Protein AF-A0A7S2RX32-F1 (afdb_monomer_lite)

InterPro domains:
  IPR003653 Ulp1 protease family, C-terminal catalytic domain [PF02902] (13-89)
  IPR038765 Papain-like cysteine peptidase superfamily [SSF54001] (8-131)

Secondary structure (DSSP, 8-state):
---TTSB---EE---TTS-S-HHHHHHHHHHHHHHHHHHTT----GGGGSTTTS-EE-------SSSS-HHHHHHHHHHHHHHTTTS--BHHHHHSSSTTIIIIITSTTT---HHHHHHHHHHHHHHHHHHHHHHHHHHHHHHHHHHHHHHHHHHHHHHH--

pLDDT: mean 92.25, std 8.76, range [52.16, 98.19]

Organism: NCBI:txid49252

Sequence (162 aa):
ESSNLDETPCLLFFDSLKAHRKQKVAKYIREWLSFEAKRLQVQVDD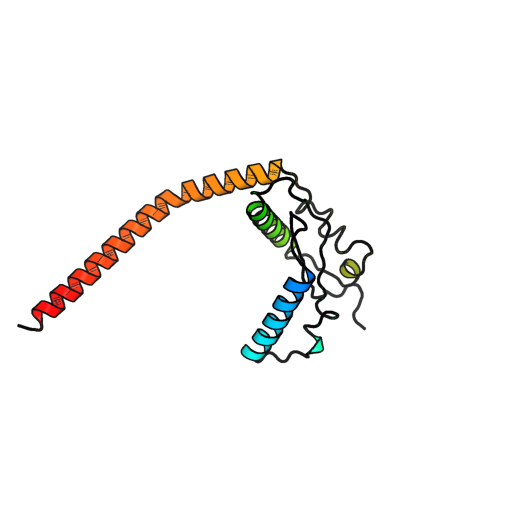EAISKKSLPIVAPHIPYQDNSWDCGVFVCRFAYGLYLLRNKKFTLQDLRAKRPFEELISQSPEFTFGSDDITRLRKEMQNLVSNLSESYIEKSALERRIRKKSKEKKDGQMLKLNP

Radius of gyration: 24.2 Å; chains: 1; bounding box: 48×39×75 Å

Structure (mmCIF, N/CA/C/O backbone):
data_AF-A0A7S2RX32-F1
#
_entry.id   AF-A0A7S2RX32-F1
#
loop_
_atom_site.group_PDB
_atom_site.id
_atom_site.type_symbol
_atom_site.label_atom_id
_atom_site.label_alt_id
_atom_site.label_comp_id
_atom_site.label_asym_id
_atom_site.label_entity_id
_atom_site.label_seq_id
_atom_site.pdbx_PDB_ins_code
_atom_site.Cartn_x
_atom_site.Cartn_y
_atom_site.Cartn_z
_atom_site.occupancy
_atom_site.B_iso_or_equiv
_atom_site.auth_seq_id
_atom_site.auth_comp_id
_atom_site.auth_asym_id
_atom_site.auth_atom_id
_atom_site.pdbx_PDB_model_num
ATOM 1 N N . GLU A 1 1 ? 20.966 -21.272 -6.030 1.00 52.16 1 GLU A N 1
ATOM 2 C CA . GLU A 1 1 ? 20.560 -20.005 -6.674 1.00 52.16 1 GLU A CA 1
ATOM 3 C C . GLU A 1 1 ? 19.045 -19.931 -6.652 1.00 52.16 1 GLU A C 1
ATOM 5 O O . GLU A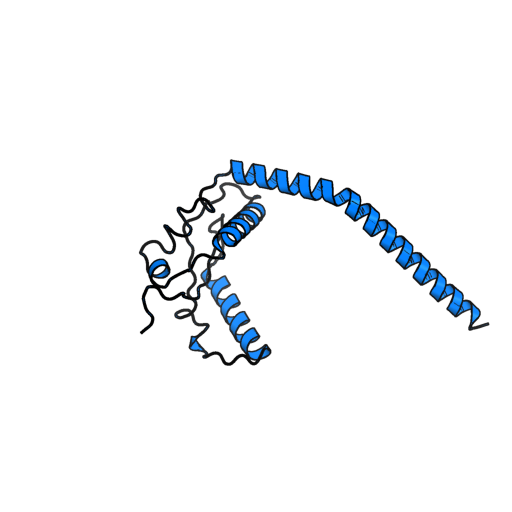 1 1 ? 18.421 -20.940 -6.954 1.00 52.16 1 GLU A O 1
ATOM 10 N N . SER A 1 2 ? 18.461 -18.808 -6.231 1.00 62.88 2 SER A N 1
ATOM 11 C CA . SER A 1 2 ? 17.006 -18.617 -6.305 1.00 62.88 2 SER A CA 1
ATOM 12 C C . SER A 1 2 ? 16.572 -18.558 -7.767 1.00 62.88 2 SER A C 1
ATOM 14 O O . SER A 1 2 ? 17.214 -17.879 -8.575 1.00 62.88 2 SER A O 1
ATOM 16 N N . SER A 1 3 ? 15.507 -19.277 -8.109 1.00 80.06 3 SER A N 1
ATOM 17 C CA . SER A 1 3 ? 14.923 -19.245 -9.443 1.00 80.06 3 SER A CA 1
ATOM 18 C C . SER A 1 3 ? 14.316 -17.863 -9.713 1.00 80.06 3 SER A C 1
ATOM 20 O O . SER A 1 3 ? 13.860 -17.170 -8.803 1.00 80.06 3 SER A O 1
ATOM 22 N N . ASN A 1 4 ? 14.279 -17.437 -10.978 1.00 79.75 4 ASN A N 1
ATOM 23 C CA . ASN A 1 4 ? 13.655 -16.158 -11.344 1.00 79.75 4 ASN A CA 1
ATOM 24 C C . ASN A 1 4 ? 12.139 -16.121 -11.054 1.00 79.75 4 ASN A C 1
ATOM 26 O O . ASN A 1 4 ? 11.565 -15.036 -11.001 1.00 79.75 4 ASN A O 1
ATOM 30 N N . LEU A 1 5 ? 11.514 -17.283 -10.841 1.00 85.56 5 LEU A N 1
ATOM 31 C CA . LEU A 1 5 ? 10.093 -17.435 -10.524 1.00 85.56 5 LEU A CA 1
ATOM 32 C C . LEU A 1 5 ? 9.827 -17.537 -9.015 1.00 85.56 5 LEU A C 1
ATOM 34 O O . LEU A 1 5 ? 8.669 -17.647 -8.607 1.00 85.56 5 LEU A O 1
ATOM 38 N N . ASP A 1 6 ? 10.876 -17.504 -8.189 1.00 88.25 6 ASP A N 1
ATOM 39 C CA . ASP A 1 6 ? 10.732 -17.551 -6.740 1.00 88.25 6 ASP A CA 1
ATOM 40 C C . ASP A 1 6 ? 10.089 -16.257 -6.238 1.00 88.25 6 ASP A C 1
ATOM 42 O O . ASP A 1 6 ? 10.446 -15.142 -6.646 1.00 88.25 6 ASP A O 1
ATOM 46 N N . GLU A 1 7 ? 9.141 -16.417 -5.317 1.00 91.56 7 GLU A N 1
ATOM 47 C CA . GLU A 1 7 ? 8.549 -15.299 -4.600 1.00 91.56 7 GLU A CA 1
ATOM 48 C C . GLU A 1 7 ? 9.636 -14.572 -3.807 1.00 91.56 7 GLU A C 1
ATOM 50 O O . GLU A 1 7 ? 10.430 -15.187 -3.094 1.00 91.56 7 GLU A O 1
ATOM 55 N N . THR A 1 8 ? 9.707 -13.256 -3.986 1.00 90.50 8 THR A N 1
ATOM 56 C CA . THR A 1 8 ? 10.794 -12.440 -3.453 1.00 90.50 8 THR A CA 1
ATOM 57 C C . THR A 1 8 ? 10.242 -11.339 -2.557 1.00 90.50 8 THR A C 1
ATOM 59 O O . THR A 1 8 ? 9.375 -10.572 -2.989 1.00 90.50 8 THR A O 1
ATOM 62 N N . PRO A 1 9 ? 10.760 -11.196 -1.325 1.00 92.94 9 PRO A N 1
ATOM 63 C CA . PRO A 1 9 ? 10.350 -10.111 -0.452 1.00 92.94 9 PRO A CA 1
ATOM 64 C C . PRO A 1 9 ? 10.813 -8.761 -1.018 1.00 92.94 9 PRO A C 1
ATOM 66 O O . PRO A 1 9 ? 11.944 -8.595 -1.471 1.00 92.94 9 PRO A O 1
ATOM 69 N N . CYS A 1 10 ? 9.942 -7.757 -0.970 1.00 95.50 10 CYS A N 1
ATOM 70 C CA . CYS A 1 10 ? 10.284 -6.385 -1.333 1.00 95.50 10 CYS A CA 1
ATOM 71 C C . CYS A 1 10 ? 9.416 -5.376 -0.569 1.00 95.50 10 CYS A C 1
ATOM 73 O O . CYS A 1 10 ? 8.409 -5.727 0.043 1.00 95.50 10 CYS A O 1
ATOM 75 N N . LEU A 1 11 ? 9.815 -4.104 -0.601 1.00 96.75 11 LEU A N 1
ATOM 76 C CA . LEU A 1 11 ? 9.002 -2.984 -0.131 1.00 96.75 11 LEU A CA 1
ATOM 77 C C . LEU A 1 11 ? 8.373 -2.290 -1.338 1.00 96.75 11 LEU A C 1
ATOM 79 O O . LEU A 1 11 ? 9.085 -1.690 -2.145 1.00 96.75 11 LEU A O 1
ATOM 83 N N . LEU A 1 12 ? 7.047 -2.321 -1.439 1.00 96.19 12 LEU A N 1
ATOM 84 C CA . LEU A 1 12 ? 6.311 -1.525 -2.419 1.00 96.19 12 LEU A CA 1
ATOM 85 C C . LEU A 1 12 ? 6.075 -0.115 -1.871 1.00 96.19 12 LEU A C 1
ATOM 87 O O . LEU A 1 12 ? 5.674 0.064 -0.722 1.00 96.19 12 LEU A O 1
ATOM 91 N N . PHE A 1 13 ? 6.338 0.893 -2.697 1.00 97.19 13 PHE A N 1
ATOM 92 C CA . PHE A 1 13 ? 6.207 2.298 -2.337 1.00 97.19 13 PHE A CA 1
ATOM 93 C C . PHE A 1 13 ? 5.232 3.000 -3.272 1.00 97.19 13 PHE A C 1
ATOM 95 O O . PHE A 1 13 ? 5.560 3.283 -4.426 1.00 97.19 13 PHE A O 1
ATOM 102 N N . PHE A 1 14 ? 4.048 3.305 -2.749 1.00 97.44 14 PHE A N 1
ATOM 103 C CA . PHE A 1 14 ? 3.008 4.031 -3.463 1.00 97.44 14 PHE A CA 1
ATOM 104 C C . PHE A 1 14 ? 2.858 5.430 -2.882 1.00 97.44 14 PHE A C 1
ATOM 106 O O . PHE A 1 14 ? 2.591 5.601 -1.696 1.00 97.44 14 PHE A O 1
ATOM 113 N N . ASP A 1 15 ? 3.060 6.426 -3.737 1.00 96.69 15 ASP A N 1
ATOM 114 C CA . ASP A 1 15 ? 2.973 7.840 -3.398 1.00 96.69 15 ASP A CA 1
ATOM 115 C C . ASP A 1 15 ? 2.349 8.579 -4.579 1.00 96.69 15 ASP A C 1
ATOM 117 O O . ASP A 1 15 ? 2.996 8.778 -5.612 1.00 96.69 15 ASP A O 1
ATOM 121 N N . SER A 1 16 ? 1.086 8.974 -4.425 1.00 96.81 16 SER A N 1
ATOM 122 C CA . SER A 1 16 ? 0.324 9.674 -5.461 1.00 96.81 16 SER A CA 1
ATOM 123 C C . SER A 1 16 ? 0.899 11.054 -5.795 1.00 96.81 16 SER A C 1
ATOM 125 O O . SER A 1 16 ? 0.613 11.565 -6.874 1.00 96.81 16 SER A O 1
ATOM 127 N N . LEU A 1 17 ? 1.731 11.640 -4.922 1.00 94.50 17 LEU A N 1
ATOM 128 C CA . LEU A 1 17 ? 2.338 12.966 -5.098 1.00 94.50 17 LEU A CA 1
ATOM 129 C C . LEU A 1 17 ? 3.781 12.934 -5.613 1.00 94.50 17 LEU A C 1
ATOM 131 O O . LEU A 1 17 ? 4.312 13.975 -5.993 1.00 94.50 17 LEU A O 1
ATOM 135 N N . LYS A 1 18 ? 4.451 11.774 -5.581 1.00 90.56 18 LYS A N 1
ATOM 136 C CA . LYS A 1 18 ? 5.909 11.647 -5.813 1.00 90.56 18 LYS A CA 1
ATOM 137 C C . LYS A 1 18 ? 6.767 12.565 -4.921 1.00 90.56 18 LYS A C 1
ATOM 139 O O . LYS A 1 18 ? 7.903 12.885 -5.273 1.00 90.56 18 LYS A O 1
ATOM 144 N N . ALA A 1 19 ? 6.243 13.000 -3.779 1.00 87.88 19 ALA A N 1
ATOM 145 C CA . ALA A 1 19 ? 6.881 13.993 -2.917 1.00 87.88 19 ALA A CA 1
ATOM 146 C C . ALA A 1 19 ? 7.749 13.361 -1.816 1.00 87.88 19 ALA A C 1
ATOM 148 O O . ALA A 1 19 ? 8.635 14.010 -1.251 1.00 87.88 19 ALA A O 1
ATOM 149 N N . HIS A 1 20 ? 7.515 12.090 -1.487 1.00 89.25 20 HIS A N 1
ATOM 150 C CA . HIS A 1 20 ? 8.098 11.457 -0.315 1.00 89.25 20 HIS A CA 1
ATOM 151 C C . HIS A 1 20 ? 9.430 10.758 -0.612 1.00 89.25 20 HIS A C 1
ATOM 153 O O . HIS A 1 20 ? 9.669 10.149 -1.657 1.00 89.25 20 HIS A O 1
ATOM 159 N N . ARG A 1 21 ? 10.338 10.799 0.372 1.00 94.19 21 ARG A N 1
ATOM 160 C CA . ARG A 1 21 ? 11.685 10.222 0.254 1.00 94.19 21 ARG A CA 1
ATOM 161 C C . ARG A 1 21 ? 11.659 8.708 0.464 1.00 94.19 21 ARG A C 1
ATOM 163 O O . ARG A 1 21 ? 11.997 8.233 1.550 1.00 94.19 21 ARG A O 1
ATOM 170 N N . LYS A 1 22 ? 11.343 7.952 -0.594 1.00 94.94 22 LYS A N 1
ATOM 171 C CA . LYS A 1 22 ? 11.242 6.478 -0.562 1.00 94.94 22 LYS A CA 1
ATOM 172 C C . LYS A 1 22 ? 12.410 5.789 0.152 1.00 94.94 22 LYS A C 1
ATOM 174 O O . LYS A 1 22 ? 12.197 4.950 1.018 1.00 94.94 22 LYS A O 1
ATOM 179 N N . GLN A 1 23 ? 13.651 6.202 -0.122 1.00 96.62 23 GLN A N 1
ATOM 180 C CA . GLN A 1 23 ? 14.839 5.581 0.481 1.00 96.62 23 GLN A CA 1
ATOM 181 C C . GLN A 1 23 ? 14.933 5.806 1.995 1.00 96.62 23 GLN A C 1
ATOM 183 O O . GLN A 1 23 ? 15.400 4.928 2.719 1.00 96.62 23 GLN A O 1
ATOM 188 N N . LYS A 1 24 ? 14.468 6.964 2.483 1.00 97.12 24 LYS A N 1
ATOM 189 C CA . LYS A 1 24 ? 14.439 7.271 3.917 1.00 97.12 24 LYS A CA 1
ATOM 190 C C . LYS A 1 24 ? 13.385 6.419 4.625 1.00 97.12 24 LYS A C 1
ATOM 192 O O . LYS A 1 24 ? 13.688 5.830 5.655 1.00 97.12 24 LYS A O 1
ATOM 197 N N . VAL A 1 25 ? 12.195 6.292 4.035 1.00 96.88 25 VAL A N 1
ATOM 198 C CA . VAL A 1 25 ? 11.129 5.414 4.550 1.00 96.88 25 VAL A CA 1
ATOM 199 C C . VAL A 1 25 ? 11.601 3.959 4.583 1.00 96.88 25 VAL A C 1
ATOM 201 O O . VAL A 1 25 ? 11.517 3.311 5.619 1.00 96.88 25 VAL A O 1
ATOM 204 N N . ALA A 1 26 ? 12.198 3.473 3.492 1.00 97.50 26 ALA A N 1
ATOM 205 C CA . ALA A 1 26 ? 12.725 2.112 3.408 1.00 97.50 26 ALA A CA 1
ATOM 206 C C . ALA A 1 26 ? 13.771 1.808 4.487 1.00 97.50 26 ALA A C 1
ATOM 208 O O . ALA A 1 26 ? 13.841 0.688 4.981 1.00 97.50 26 ALA A O 1
ATOM 209 N N . LYS A 1 27 ? 14.620 2.788 4.821 1.00 97.38 27 LYS A N 1
ATOM 210 C CA . LYS A 1 27 ? 15.606 2.652 5.897 1.00 97.38 27 LYS A CA 1
ATOM 211 C C . LYS A 1 27 ? 14.905 2.404 7.236 1.00 97.38 27 LYS A C 1
ATOM 213 O O . LYS A 1 27 ? 15.206 1.404 7.874 1.00 97.38 27 LYS A O 1
ATOM 218 N N . TYR A 1 28 ? 13.943 3.251 7.603 1.00 97.81 28 TYR A N 1
ATOM 219 C CA . TYR A 1 28 ? 13.223 3.111 8.871 1.00 97.81 28 TYR A CA 1
ATOM 220 C C . TYR A 1 28 ? 12.419 1.815 8.966 1.00 97.81 28 TYR A C 1
ATOM 222 O O . TYR A 1 28 ? 12.405 1.190 10.019 1.00 97.81 28 TYR A O 1
ATOM 230 N N . ILE A 1 29 ? 11.793 1.378 7.869 1.00 97.56 29 ILE A N 1
ATOM 231 C CA . ILE A 1 29 ? 11.069 0.101 7.848 1.00 97.56 29 ILE A CA 1
ATOM 232 C C . ILE A 1 29 ? 12.021 -1.075 8.083 1.00 97.56 29 ILE A C 1
ATOM 234 O O . ILE A 1 29 ? 11.706 -1.946 8.885 1.00 97.56 29 ILE A O 1
ATOM 238 N N . ARG A 1 30 ? 13.199 -1.094 7.443 1.00 96.62 30 ARG A N 1
ATOM 239 C CA . ARG A 1 30 ? 14.197 -2.152 7.677 1.00 96.62 30 ARG A CA 1
ATOM 240 C C . ARG A 1 30 ? 14.717 -2.140 9.113 1.00 96.62 30 ARG A C 1
ATOM 242 O O . ARG A 1 30 ? 14.733 -3.185 9.743 1.00 96.62 30 ARG A O 1
ATOM 249 N N . GLU A 1 31 ? 15.069 -0.968 9.645 1.00 95.62 31 GLU A N 1
ATOM 250 C CA . GLU A 1 31 ? 15.510 -0.821 11.042 1.00 95.62 31 GLU A CA 1
ATOM 251 C C . GLU A 1 31 ? 14.449 -1.327 12.028 1.00 95.62 31 GLU A C 1
ATOM 253 O O . GLU A 1 31 ? 14.771 -2.056 12.968 1.00 95.62 31 GLU A O 1
ATOM 258 N N . TRP A 1 32 ? 13.179 -0.993 11.783 1.00 96.50 32 TRP A N 1
ATOM 259 C CA . TRP A 1 32 ? 12.063 -1.478 12.587 1.00 96.50 32 TRP A CA 1
ATOM 260 C C . TRP A 1 32 ? 11.871 -2.995 12.467 1.00 96.50 32 TRP A C 1
ATOM 262 O O . TRP A 1 32 ? 11.749 -3.659 13.490 1.00 96.50 32 TRP A O 1
ATOM 272 N N . LEU A 1 33 ? 11.909 -3.562 11.257 1.00 95.56 33 LEU A N 1
ATOM 273 C CA . LEU A 1 33 ? 11.799 -5.011 11.045 1.00 95.56 33 LEU A CA 1
ATOM 274 C C . LEU A 1 33 ? 12.940 -5.776 11.732 1.00 95.56 33 LEU A C 1
ATOM 276 O O . LEU A 1 33 ? 12.692 -6.799 12.366 1.00 95.56 33 LEU A O 1
ATOM 280 N N . SER A 1 34 ? 14.176 -5.272 11.661 1.00 93.88 34 SER A N 1
ATOM 281 C CA . SER A 1 34 ? 15.323 -5.862 12.361 1.00 93.88 34 SER A CA 1
ATOM 282 C C . SER A 1 34 ? 15.160 -5.813 13.880 1.00 93.88 34 SER A C 1
ATOM 284 O O . SER A 1 34 ? 15.511 -6.768 14.572 1.00 93.88 34 SER A O 1
ATOM 286 N N . PHE A 1 35 ? 14.623 -4.714 14.417 1.00 94.25 35 PHE A N 1
ATOM 287 C CA . PHE A 1 35 ? 14.287 -4.623 15.837 1.00 94.25 35 PHE A CA 1
ATOM 288 C C . PHE A 1 35 ? 13.181 -5.615 16.221 1.00 94.25 35 PHE A C 1
ATOM 290 O O . PHE A 1 35 ? 13.308 -6.331 17.213 1.00 94.25 35 PHE A O 1
ATOM 297 N N . GLU A 1 36 ? 12.120 -5.685 15.421 1.00 95.50 36 GLU A N 1
ATOM 298 C CA . GLU A 1 36 ? 10.960 -6.533 15.676 1.00 95.50 36 GLU A CA 1
ATOM 299 C C . GLU A 1 36 ? 11.321 -8.021 15.638 1.00 95.50 36 GLU A C 1
ATOM 301 O O . GLU A 1 36 ? 10.908 -8.780 16.513 1.00 95.50 36 GLU A O 1
ATOM 306 N N . ALA A 1 37 ? 12.172 -8.428 14.696 1.00 93.88 37 ALA A N 1
ATOM 307 C CA . ALA A 1 37 ? 12.707 -9.780 14.635 1.00 93.88 37 ALA A CA 1
ATOM 308 C C . ALA A 1 37 ? 13.467 -10.169 15.913 1.00 93.88 37 ALA A C 1
ATOM 310 O O . ALA A 1 37 ? 13.221 -11.236 16.478 1.00 93.88 37 ALA A O 1
ATOM 311 N N . LYS A 1 38 ? 14.330 -9.275 16.420 1.00 92.19 38 LYS A N 1
ATOM 312 C CA . LYS A 1 38 ? 15.046 -9.473 17.692 1.00 92.19 38 LYS A CA 1
ATOM 313 C C . LYS A 1 38 ? 14.078 -9.570 18.869 1.00 92.19 38 LYS A C 1
ATOM 315 O O . LYS A 1 38 ? 14.217 -10.462 19.703 1.00 92.19 38 LYS A O 1
ATOM 320 N N . ARG A 1 39 ? 13.076 -8.685 18.925 1.00 95.19 39 ARG A N 1
ATOM 321 C CA . ARG A 1 39 ? 12.045 -8.669 19.976 1.00 95.19 39 ARG A CA 1
ATOM 322 C C . ARG A 1 39 ? 11.228 -9.963 20.004 1.00 95.19 39 ARG A C 1
ATOM 324 O O . ARG A 1 39 ? 10.905 -10.449 21.084 1.00 95.19 39 ARG A O 1
ATOM 331 N N . LEU A 1 40 ? 10.901 -10.508 18.834 1.00 96.19 40 LEU A N 1
ATOM 332 C CA . LEU A 1 40 ? 10.150 -11.755 18.665 1.00 96.19 40 LEU A CA 1
ATOM 333 C C . LEU A 1 40 ? 11.030 -13.016 18.721 1.00 96.19 40 LEU A C 1
ATOM 335 O O . LEU A 1 40 ? 10.502 -14.114 18.576 1.00 96.19 40 LEU A O 1
ATOM 339 N N . GLN A 1 41 ? 12.345 -12.875 18.927 1.00 93.50 41 GLN A N 1
ATOM 340 C CA . GLN A 1 41 ? 13.318 -13.977 18.933 1.00 93.50 41 GLN A CA 1
ATOM 341 C C . GLN A 1 41 ? 13.320 -14.806 17.633 1.00 93.50 41 GLN A C 1
ATOM 343 O O . GLN A 1 41 ? 13.664 -15.989 17.635 1.00 93.50 41 GLN A O 1
ATOM 348 N N . VAL A 1 42 ? 12.960 -14.182 16.507 1.00 92.69 42 VAL A N 1
ATOM 349 C CA . VAL A 1 42 ? 13.052 -14.807 15.185 1.00 92.69 42 VAL A CA 1
ATOM 350 C C . VAL A 1 42 ? 14.511 -14.773 14.749 1.00 92.69 42 VAL A C 1
ATOM 352 O O . VAL A 1 42 ? 15.117 -13.705 14.667 1.00 92.69 42 VAL A O 1
ATOM 355 N N . GLN A 1 43 ? 15.076 -15.944 14.461 1.00 85.25 43 GLN A N 1
ATOM 356 C CA . GLN A 1 43 ? 16.413 -16.054 13.887 1.00 85.25 43 GLN A CA 1
ATOM 357 C C . GLN A 1 43 ? 16.360 -15.583 12.432 1.00 85.25 43 GLN A C 1
ATOM 359 O O . GLN A 1 43 ? 15.839 -16.282 11.563 1.00 85.25 43 GLN A O 1
ATOM 364 N N . VAL A 1 44 ? 16.872 -14.385 12.175 1.00 83.62 44 VAL A N 1
ATOM 365 C CA . VAL A 1 44 ? 17.036 -13.833 10.828 1.00 83.62 44 VAL A CA 1
ATOM 366 C C . VAL A 1 44 ? 18.488 -13.429 10.677 1.00 83.62 44 VAL A C 1
ATOM 368 O O . VAL A 1 44 ? 19.040 -12.779 11.562 1.00 83.62 44 VAL A O 1
ATOM 371 N N . ASP A 1 45 ? 19.091 -13.820 9.560 1.00 83.06 45 ASP A N 1
ATOM 372 C CA . ASP A 1 45 ? 20.392 -13.300 9.151 1.00 83.06 45 ASP A CA 1
ATOM 373 C C . ASP A 1 45 ? 20.313 -11.765 9.047 1.00 83.06 45 ASP A C 1
ATOM 375 O O . ASP A 1 45 ? 19.318 -11.226 8.551 1.00 83.06 45 ASP A O 1
ATOM 379 N N . ASP A 1 46 ? 21.352 -11.058 9.493 1.00 74.56 46 ASP A N 1
ATOM 380 C CA . ASP A 1 46 ? 21.444 -9.599 9.377 1.00 74.56 46 ASP A CA 1
ATOM 381 C C . ASP A 1 46 ? 21.306 -9.150 7.906 1.00 74.56 46 ASP A C 1
ATOM 383 O O . ASP A 1 46 ? 20.771 -8.074 7.621 1.00 74.56 46 ASP A O 1
ATOM 387 N N . GLU A 1 47 ? 21.702 -10.001 6.952 1.00 86.00 47 GLU A N 1
ATOM 388 C CA . GLU A 1 47 ? 21.554 -9.733 5.519 1.00 86.00 47 GLU A CA 1
ATOM 389 C C . GLU A 1 47 ? 20.124 -9.968 4.995 1.00 86.00 47 GLU A C 1
ATOM 391 O O . GLU A 1 47 ? 19.786 -9.501 3.907 1.00 86.00 47 GLU A O 1
ATOM 396 N N . ALA A 1 48 ? 19.234 -10.625 5.747 1.00 88.69 48 ALA A N 1
ATOM 397 C CA . ALA A 1 48 ? 17.868 -10.933 5.308 1.00 88.69 48 ALA A CA 1
ATOM 398 C C . ALA A 1 48 ? 16.941 -9.702 5.253 1.00 88.69 48 ALA A C 1
ATOM 400 O O . ALA A 1 48 ? 15.947 -9.711 4.529 1.00 88.69 48 ALA A O 1
ATOM 401 N N . ILE A 1 49 ? 17.273 -8.630 5.984 1.00 92.50 49 ILE A N 1
ATOM 402 C CA . ILE A 1 49 ? 16.519 -7.360 6.027 1.00 92.50 49 ILE A CA 1
ATOM 403 C C . ILE A 1 49 ? 17.407 -6.218 5.497 1.00 92.50 49 ILE A C 1
ATOM 405 O O . ILE A 1 49 ? 17.427 -5.091 5.997 1.00 92.50 49 ILE A O 1
ATOM 409 N N . SER A 1 50 ? 18.191 -6.505 4.461 1.00 93.25 50 SER A N 1
ATOM 410 C CA . SER A 1 50 ? 19.110 -5.553 3.843 1.00 93.25 50 SER A CA 1
ATOM 411 C C . SER A 1 50 ? 18.462 -4.839 2.652 1.00 93.25 50 SER A C 1
ATOM 413 O O . SER A 1 50 ? 17.330 -5.108 2.240 1.00 93.25 50 SER A O 1
ATOM 415 N N . LYS A 1 51 ? 19.181 -3.884 2.052 1.00 93.38 51 LYS A N 1
ATOM 416 C CA . LYS A 1 51 ? 18.744 -3.259 0.790 1.00 93.38 51 LYS A CA 1
ATOM 417 C C . LYS A 1 51 ? 18.720 -4.248 -0.378 1.00 93.38 51 LYS A C 1
ATOM 419 O O . LYS A 1 51 ? 17.994 -4.000 -1.337 1.00 93.38 51 LYS A O 1
ATOM 424 N N . LYS A 1 52 ? 19.543 -5.299 -0.318 1.00 91.38 52 LYS A N 1
ATOM 425 C CA . LYS A 1 52 ? 19.709 -6.296 -1.377 1.00 91.38 52 LYS A CA 1
ATOM 426 C C . LYS A 1 52 ? 18.609 -7.352 -1.313 1.00 91.38 52 LYS A C 1
ATOM 428 O O . LYS A 1 52 ? 18.036 -7.673 -2.347 1.00 91.38 52 LYS A O 1
ATOM 433 N N . SER A 1 53 ? 18.326 -7.862 -0.117 1.00 91.81 53 SER A N 1
ATOM 434 C CA . SER A 1 53 ? 17.312 -8.894 0.134 1.00 91.81 53 SER A CA 1
ATOM 435 C C . SER A 1 53 ? 15.896 -8.334 0.218 1.00 91.81 53 SER A C 1
ATOM 437 O O . SER A 1 53 ? 14.969 -8.983 -0.245 1.00 91.81 53 SER A O 1
ATOM 439 N N . LEU A 1 54 ? 15.733 -7.114 0.739 1.00 94.75 54 LEU A N 1
ATOM 440 C CA . LEU A 1 54 ? 14.447 -6.426 0.841 1.00 94.75 54 LEU A CA 1
ATOM 441 C C . LEU A 1 54 ? 14.502 -5.068 0.113 1.00 94.75 54 LEU A C 1
ATOM 443 O O . LEU A 1 54 ? 14.507 -4.002 0.750 1.00 94.75 54 LEU A O 1
ATOM 447 N N . PRO A 1 55 ? 14.608 -5.054 -1.228 1.00 95.31 55 PRO A N 1
ATOM 448 C CA . PRO A 1 55 ? 14.704 -3.824 -2.005 1.00 95.31 55 PRO A CA 1
ATOM 449 C C . PRO A 1 55 ? 13.393 -3.037 -1.980 1.00 95.31 55 PRO A C 1
ATOM 451 O O . PRO A 1 55 ? 12.312 -3.596 -1.823 1.00 95.31 55 PRO A O 1
ATOM 454 N N . ILE A 1 56 ? 13.494 -1.714 -2.146 1.00 96.56 56 ILE A N 1
ATOM 455 C CA . ILE A 1 56 ? 12.323 -0.844 -2.298 1.00 96.56 56 ILE A CA 1
ATOM 456 C C . ILE A 1 56 ? 12.053 -0.556 -3.770 1.00 96.56 56 ILE A C 1
ATOM 458 O O . ILE A 1 56 ? 12.956 -0.156 -4.508 1.00 96.56 56 ILE A O 1
ATOM 462 N N . VAL A 1 57 ? 10.792 -0.687 -4.163 1.00 95.38 57 VAL A N 1
ATOM 463 C CA . VAL A 1 57 ? 10.311 -0.487 -5.525 1.00 95.38 57 VAL A CA 1
ATOM 464 C C . VAL A 1 57 ? 9.174 0.517 -5.516 1.00 95.38 57 VAL A C 1
ATOM 466 O O . VAL A 1 57 ? 8.314 0.486 -4.645 1.00 95.38 57 VAL A O 1
ATOM 469 N N . ALA A 1 58 ? 9.171 1.410 -6.500 1.00 95.25 58 ALA A N 1
ATOM 470 C CA . ALA A 1 58 ? 8.073 2.337 -6.740 1.00 95.25 58 ALA A CA 1
ATOM 471 C C . ALA A 1 58 ? 7.524 2.062 -8.149 1.00 95.25 58 ALA A C 1
ATOM 473 O O . ALA A 1 58 ? 8.071 2.610 -9.110 1.00 95.25 58 ALA A O 1
ATOM 474 N N . PRO A 1 59 ? 6.530 1.163 -8.282 1.00 95.06 59 PRO A N 1
ATOM 475 C CA . PRO A 1 59 ? 5.855 0.890 -9.549 1.00 95.06 59 PRO A CA 1
ATOM 476 C C . PRO A 1 59 ? 5.209 2.151 -10.129 1.00 95.06 59 PRO A C 1
ATOM 478 O O . PRO A 1 59 ? 4.968 3.129 -9.413 1.00 95.06 59 PRO A O 1
ATOM 481 N N . HIS A 1 60 ? 4.916 2.129 -11.429 1.00 94.69 60 HIS A N 1
ATOM 482 C CA . HIS A 1 60 ? 4.106 3.181 -12.026 1.00 94.69 60 HIS A CA 1
ATOM 483 C C . HIS A 1 60 ? 2.658 3.012 -11.559 1.00 94.69 60 HIS A C 1
ATOM 485 O O . HIS A 1 60 ? 2.098 1.922 -11.612 1.00 94.69 60 HIS A O 1
ATOM 491 N N . ILE A 1 61 ? 2.067 4.087 -11.058 1.00 96.25 61 ILE A N 1
ATOM 492 C CA . ILE A 1 61 ? 0.732 4.088 -10.459 1.00 96.25 61 ILE A CA 1
ATOM 493 C C . ILE A 1 61 ? 0.003 5.374 -10.854 1.00 96.25 61 ILE A C 1
ATOM 495 O O . ILE A 1 61 ? 0.664 6.339 -11.250 1.00 96.25 61 ILE A O 1
ATOM 499 N N . PRO A 1 62 ? -1.328 5.439 -10.710 1.00 97.38 62 PRO A N 1
ATOM 500 C CA . PRO A 1 62 ? -2.059 6.690 -10.845 1.00 97.38 62 PRO A CA 1
ATOM 501 C C . PRO A 1 62 ? -1.543 7.744 -9.865 1.00 97.38 62 PRO A C 1
ATOM 503 O O . PRO A 1 62 ? -1.377 7.482 -8.671 1.00 97.38 62 PRO A O 1
ATOM 506 N N . TYR A 1 63 ? -1.298 8.944 -10.382 1.00 96.88 63 TYR A N 1
ATOM 507 C CA . TYR A 1 63 ? -0.842 10.090 -9.604 1.00 96.88 63 TYR A CA 1
ATOM 508 C C . TYR A 1 63 ? -1.975 11.091 -9.444 1.00 96.88 63 TYR A C 1
ATOM 510 O O . TYR A 1 63 ? -2.826 11.219 -10.322 1.00 96.88 63 TYR A O 1
ATOM 518 N N . GLN A 1 64 ? -1.966 11.800 -8.323 1.00 95.44 64 GLN A N 1
ATOM 519 C CA . GLN A 1 64 ? -2.915 12.875 -8.088 1.00 95.44 64 GLN A CA 1
ATOM 520 C C . GLN A 1 64 ? -2.389 14.187 -8.663 1.00 95.44 64 GLN A C 1
ATOM 522 O O . GLN A 1 64 ? -1.182 14.431 -8.692 1.00 95.44 64 GLN A O 1
ATOM 527 N N . ASP A 1 65 ? -3.311 15.049 -9.059 1.00 94.81 65 ASP A N 1
ATOM 528 C CA . ASP A 1 65 ? -3.064 16.399 -9.565 1.00 94.81 65 ASP A CA 1
ATOM 529 C C . ASP A 1 65 ? -3.493 17.498 -8.574 1.00 94.81 65 ASP A C 1
ATOM 531 O O . ASP A 1 65 ? -3.280 18.683 -8.823 1.00 94.81 65 ASP A O 1
ATOM 535 N N . ASN A 1 66 ? -4.055 17.112 -7.426 1.00 93.94 66 ASN A N 1
ATOM 536 C CA . ASN A 1 66 ? -4.527 18.013 -6.378 1.00 93.94 66 ASN A CA 1
ATOM 537 C C . ASN A 1 66 ? -3.796 17.808 -5.037 1.00 93.94 66 ASN A C 1
ATOM 539 O O . ASN A 1 66 ? -2.971 16.906 -4.882 1.00 93.94 66 ASN A O 1
ATOM 543 N N . SER A 1 67 ? -4.083 18.659 -4.048 1.00 92.75 67 SER A N 1
ATOM 544 C CA . SER A 1 67 ? -3.385 18.677 -2.753 1.00 92.75 67 SER A CA 1
ATOM 545 C C . SER A 1 67 ? -4.112 17.961 -1.608 1.00 92.75 67 SER A C 1
ATOM 547 O O . SER A 1 67 ? -3.549 17.864 -0.519 1.00 92.75 67 SER A O 1
ATOM 549 N N . TRP A 1 68 ? -5.329 17.451 -1.819 1.00 94.56 68 TRP A N 1
ATOM 550 C CA . TRP A 1 68 ? -6.194 16.954 -0.737 1.00 94.56 68 TRP A CA 1
ATOM 551 C C . TRP A 1 68 ? -6.536 15.461 -0.832 1.00 94.56 68 TRP A C 1
ATOM 553 O O . TRP A 1 68 ? -7.017 14.890 0.144 1.00 94.56 68 TRP A O 1
ATOM 563 N N . ASP A 1 69 ? -6.258 14.801 -1.960 1.00 96.50 69 ASP A N 1
ATOM 564 C CA . ASP A 1 69 ? -6.673 13.409 -2.176 1.00 96.50 69 ASP A CA 1
ATOM 565 C C . ASP A 1 69 ? -5.664 12.336 -1.791 1.00 96.50 69 ASP A C 1
ATOM 567 O O . ASP A 1 69 ? -5.974 11.151 -1.910 1.00 96.50 69 ASP A O 1
ATOM 571 N N . CYS A 1 70 ? -4.490 12.692 -1.269 1.00 95.56 70 CYS A N 1
ATOM 572 C CA . CYS A 1 70 ? -3.449 11.698 -0.980 1.00 95.56 70 CYS A CA 1
ATOM 573 C C . CYS A 1 70 ? -3.929 10.596 -0.028 1.00 95.56 70 CYS A C 1
ATOM 575 O O . CYS A 1 70 ? -3.619 9.427 -0.245 1.00 95.56 70 CYS A O 1
ATOM 577 N N . GLY A 1 71 ? -4.771 10.931 0.954 1.00 95.75 71 GLY A N 1
ATOM 578 C CA . GLY A 1 71 ? -5.411 9.940 1.822 1.00 95.75 71 GLY A CA 1
ATOM 579 C C . GLY A 1 71 ? -6.372 9.002 1.079 1.00 95.75 71 GLY A C 1
ATOM 580 O O . GLY A 1 71 ? -6.376 7.801 1.333 1.00 95.75 71 GLY A O 1
ATOM 581 N N . VAL A 1 72 ? -7.144 9.518 0.117 1.00 97.69 72 VAL A N 1
ATOM 582 C CA . VAL A 1 72 ? -8.085 8.715 -0.685 1.00 97.69 72 VAL A CA 1
ATOM 583 C C . VAL A 1 72 ? -7.327 7.784 -1.635 1.00 97.69 72 VAL A C 1
ATOM 585 O O . VAL A 1 72 ? -7.674 6.608 -1.748 1.00 97.69 72 VAL A O 1
ATOM 588 N N . PHE A 1 73 ? -6.247 8.268 -2.256 1.00 98.19 73 PHE A N 1
ATOM 589 C CA . PHE A 1 73 ? -5.348 7.437 -3.060 1.00 98.19 73 PHE A CA 1
ATOM 590 C C . PHE A 1 73 ? -4.716 6.316 -2.228 1.00 98.19 73 PHE A C 1
ATOM 592 O O . PHE A 1 73 ? -4.690 5.178 -2.687 1.00 98.19 73 PHE A O 1
ATOM 599 N N . VAL A 1 74 ? -4.280 6.584 -0.989 1.00 97.31 74 VAL A N 1
ATOM 600 C CA . VAL A 1 74 ? -3.767 5.539 -0.081 1.00 97.31 74 VAL A CA 1
ATOM 601 C C . VAL A 1 74 ? -4.810 4.442 0.148 1.00 97.31 74 VAL A C 1
ATOM 603 O O . VAL A 1 74 ? -4.484 3.261 0.009 1.00 97.31 74 VAL A O 1
ATOM 606 N N . CYS A 1 75 ? -6.067 4.800 0.426 1.00 97.88 75 CYS A N 1
ATOM 607 C CA . CYS A 1 75 ? -7.154 3.824 0.554 1.00 97.88 75 CYS A CA 1
ATOM 608 C C . CYS A 1 75 ? -7.357 3.024 -0.742 1.00 97.88 75 CYS A C 1
ATOM 610 O O . CYS A 1 75 ? -7.484 1.798 -0.705 1.00 97.88 75 CYS A O 1
ATOM 612 N N . ARG A 1 76 ? -7.335 3.699 -1.897 1.00 98.06 76 ARG A N 1
ATOM 613 C CA . ARG A 1 76 ? -7.509 3.056 -3.203 1.00 98.06 76 ARG A CA 1
ATOM 614 C C . ARG A 1 76 ? -6.369 2.095 -3.549 1.00 98.06 76 ARG A C 1
ATOM 616 O O . ARG A 1 76 ? -6.637 1.020 -4.090 1.00 98.06 76 A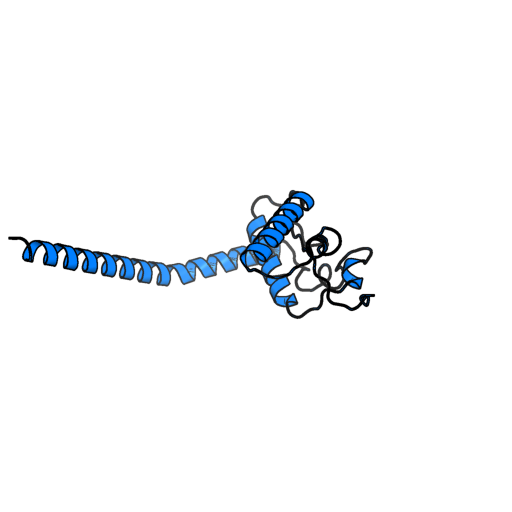RG A O 1
ATOM 623 N N . PHE A 1 77 ? -5.126 2.447 -3.218 1.00 98.19 77 PHE A N 1
ATOM 624 C CA . PHE A 1 77 ? -3.959 1.577 -3.384 1.00 98.19 77 PHE A CA 1
ATOM 625 C C . PHE A 1 77 ? -4.018 0.368 -2.450 1.00 98.19 77 PHE A C 1
ATOM 627 O O . PHE A 1 77 ? -3.742 -0.747 -2.886 1.00 98.19 77 PHE A O 1
ATOM 634 N N . ALA A 1 78 ? -4.414 0.564 -1.187 1.00 98.00 78 ALA A N 1
ATOM 635 C CA . ALA A 1 78 ? -4.587 -0.531 -0.235 1.00 98.00 78 ALA A CA 1
ATOM 636 C C . ALA A 1 78 ? -5.644 -1.537 -0.719 1.00 98.00 78 ALA A C 1
ATOM 638 O O . ALA A 1 78 ? -5.422 -2.746 -0.652 1.00 98.00 78 ALA A O 1
ATOM 639 N N . TYR A 1 79 ? -6.755 -1.047 -1.279 1.00 97.75 79 TYR A N 1
ATOM 640 C CA . TYR A 1 79 ? -7.766 -1.903 -1.897 1.00 97.75 79 TYR A CA 1
ATOM 641 C C . TYR A 1 79 ? -7.226 -2.654 -3.125 1.00 97.75 79 TYR A C 1
ATOM 643 O O . TYR A 1 79 ? -7.431 -3.861 -3.240 1.00 97.75 79 TYR A O 1
ATOM 651 N N . GLY A 1 80 ? -6.470 -1.981 -3.998 1.00 97.62 80 GLY A N 1
ATOM 652 C CA . GLY A 1 80 ? -5.817 -2.630 -5.139 1.00 97.62 80 GLY A CA 1
ATOM 653 C C . GLY A 1 80 ? -4.877 -3.762 -4.710 1.00 97.62 80 GLY A C 1
ATOM 654 O O . GLY A 1 80 ? -4.971 -4.875 -5.217 1.00 97.62 80 GLY A O 1
ATOM 655 N N . LEU A 1 81 ? -4.037 -3.529 -3.697 1.00 96.75 81 LEU A N 1
ATOM 656 C CA . LEU A 1 81 ? -3.178 -4.574 -3.128 1.00 96.75 81 LEU A CA 1
ATOM 657 C C . LEU A 1 81 ? -3.972 -5.731 -2.518 1.00 96.75 81 LEU A C 1
ATOM 659 O O . LEU A 1 81 ? -3.581 -6.885 -2.668 1.00 96.75 81 LEU A O 1
ATOM 663 N N . TYR A 1 82 ? -5.091 -5.446 -1.852 1.00 97.62 82 TYR A N 1
ATOM 664 C CA . TYR A 1 82 ? -5.958 -6.489 -1.309 1.00 97.62 82 TYR A CA 1
ATOM 665 C C . TYR A 1 82 ? -6.522 -7.406 -2.407 1.00 97.62 82 TYR A C 1
ATOM 667 O O . TYR A 1 82 ? -6.612 -8.625 -2.220 1.00 97.62 82 TYR A O 1
ATOM 675 N N . LEU A 1 83 ? -6.867 -6.852 -3.569 1.00 97.31 83 LEU A N 1
ATOM 676 C CA . LEU A 1 83 ? -7.299 -7.636 -4.728 1.00 97.31 83 LEU A CA 1
ATOM 677 C C . LEU A 1 83 ? -6.146 -8.470 -5.316 1.00 97.31 83 LEU A C 1
ATOM 679 O O . LEU A 1 83 ? -6.355 -9.621 -5.700 1.00 97.31 83 LEU A O 1
ATOM 683 N N . LEU A 1 84 ? -4.915 -7.955 -5.269 1.00 95.44 84 LEU A N 1
ATOM 684 C CA . LEU A 1 84 ? -3.705 -8.656 -5.713 1.00 95.44 84 LEU A CA 1
ATOM 685 C C . LEU A 1 84 ? -3.098 -9.619 -4.673 1.00 95.44 84 LEU A C 1
ATOM 687 O O . LEU A 1 84 ? -2.102 -10.269 -4.974 1.00 95.44 84 LEU A O 1
ATOM 691 N N . ARG A 1 85 ? -3.678 -9.773 -3.474 1.00 94.19 85 ARG A N 1
ATOM 692 C CA . ARG A 1 85 ? -3.061 -10.492 -2.331 1.00 94.19 85 ARG A CA 1
ATOM 693 C C . ARG A 1 85 ? -2.652 -11.950 -2.579 1.00 94.19 85 ARG A C 1
ATOM 695 O O . ARG A 1 85 ? -1.835 -12.481 -1.842 1.00 94.19 85 ARG A O 1
ATOM 702 N N . ASN A 1 86 ? -3.245 -12.601 -3.581 1.00 94.06 86 ASN A N 1
ATOM 703 C CA . ASN A 1 86 ? -2.949 -13.993 -3.942 1.00 94.06 86 ASN A CA 1
ATOM 704 C C . ASN A 1 86 ? -2.019 -14.104 -5.163 1.00 94.06 86 ASN A C 1
ATOM 706 O O . ASN A 1 86 ? -1.801 -15.200 -5.680 1.00 94.06 86 ASN A O 1
ATOM 710 N N . LYS A 1 87 ? -1.525 -12.977 -5.683 1.00 93.19 87 LYS A N 1
ATOM 711 C CA . LYS A 1 87 ? -0.551 -12.952 -6.770 1.00 93.19 87 LYS A CA 1
ATOM 712 C C . LYS A 1 87 ? 0.853 -13.084 -6.194 1.00 93.19 87 LYS A C 1
ATOM 714 O O . LYS A 1 87 ? 1.158 -12.496 -5.163 1.00 93.19 87 LYS A O 1
ATOM 719 N N . LYS A 1 88 ? 1.707 -13.834 -6.888 1.00 93.38 88 LYS A N 1
ATOM 720 C CA . LYS A 1 88 ? 3.120 -13.974 -6.529 1.00 93.38 88 LYS A CA 1
ATOM 721 C C . LYS A 1 88 ? 3.910 -12.795 -7.079 1.00 93.38 88 LYS A C 1
ATOM 723 O O . LYS A 1 88 ? 3.755 -12.451 -8.246 1.00 93.38 88 LYS A O 1
ATOM 728 N N . PHE A 1 89 ? 4.768 -12.225 -6.243 1.00 92.88 89 PHE A N 1
ATOM 729 C CA . PHE A 1 89 ? 5.702 -11.170 -6.622 1.00 92.88 89 PHE A CA 1
ATOM 730 C C . PHE A 1 89 ? 7.072 -11.814 -6.789 1.00 92.88 89 PHE A C 1
ATOM 732 O O . PHE A 1 89 ? 7.696 -12.215 -5.806 1.00 92.88 89 PHE A O 1
ATOM 739 N N . THR A 1 90 ? 7.513 -11.985 -8.033 1.00 94.31 90 THR A N 1
ATOM 740 C CA . THR A 1 90 ? 8.706 -12.786 -8.322 1.00 94.31 90 THR A CA 1
ATOM 741 C C . THR A 1 90 ? 9.963 -11.937 -8.467 1.00 94.31 90 THR A C 1
ATOM 743 O O . THR A 1 90 ? 9.918 -10.719 -8.680 1.00 94.31 90 THR A O 1
ATOM 746 N N . LEU A 1 91 ? 11.119 -12.597 -8.394 1.00 91.50 91 LEU A N 1
ATOM 747 C CA . LEU A 1 91 ? 12.410 -11.970 -8.668 1.00 91.50 91 LEU A CA 1
ATOM 748 C C . LEU A 1 91 ? 12.500 -11.414 -10.099 1.00 91.50 91 LEU A C 1
ATOM 750 O O . LEU A 1 91 ? 13.136 -10.380 -10.317 1.00 91.50 91 LEU A O 1
ATOM 754 N N . GLN A 1 92 ? 11.867 -12.081 -11.068 1.00 93.06 92 GLN A N 1
ATOM 755 C CA . GLN A 1 92 ? 11.770 -11.617 -12.452 1.00 93.06 92 GLN A CA 1
ATOM 756 C C . GLN A 1 92 ? 11.028 -10.282 -12.542 1.00 93.06 92 GLN A C 1
ATOM 758 O O . GLN A 1 92 ? 11.554 -9.337 -13.133 1.00 93.06 92 GLN A O 1
ATOM 763 N N . ASP A 1 93 ? 9.853 -10.183 -11.916 1.00 94.00 93 ASP A N 1
ATOM 764 C CA . ASP A 1 93 ? 9.040 -8.960 -11.931 1.00 94.00 93 ASP A CA 1
ATOM 765 C C . ASP A 1 93 ? 9.783 -7.785 -11.294 1.00 94.00 93 ASP A C 1
ATOM 767 O O . ASP A 1 93 ? 9.707 -6.650 -11.763 1.00 94.00 93 ASP A O 1
ATOM 771 N N . LEU A 1 94 ? 10.532 -8.073 -10.230 1.00 92.81 94 LEU A N 1
ATOM 772 C CA . LEU A 1 94 ? 11.347 -7.110 -9.505 1.00 92.81 94 LEU A CA 1
ATOM 773 C C . LEU A 1 94 ? 12.535 -6.596 -10.338 1.00 92.81 94 LEU A C 1
ATOM 775 O O . LEU A 1 94 ? 12.876 -5.415 -10.261 1.00 92.81 94 LEU A O 1
ATOM 779 N N . ARG A 1 95 ? 13.184 -7.478 -11.110 1.00 91.62 95 ARG A N 1
ATOM 780 C CA . ARG A 1 95 ? 14.371 -7.168 -11.931 1.00 91.62 95 ARG A CA 1
ATOM 781 C C . ARG A 1 95 ? 14.038 -6.615 -13.316 1.00 91.62 95 ARG A C 1
ATOM 783 O O . ARG A 1 95 ? 14.950 -6.197 -14.031 1.00 91.62 95 ARG A O 1
ATOM 790 N N . ALA A 1 96 ? 12.767 -6.615 -13.707 1.00 92.62 96 ALA A N 1
ATOM 791 C CA . ALA A 1 96 ? 12.327 -6.067 -14.980 1.00 92.62 96 ALA A CA 1
ATOM 792 C C . ALA A 1 96 ? 12.720 -4.586 -15.133 1.00 92.62 96 ALA A C 1
ATOM 794 O O . ALA A 1 96 ? 12.830 -3.837 -14.161 1.00 92.62 96 ALA A O 1
ATOM 795 N N . LYS A 1 97 ? 12.875 -4.132 -16.386 1.00 92.38 97 LYS A N 1
ATOM 796 C CA . LYS A 1 97 ? 13.198 -2.727 -16.709 1.00 92.38 97 LYS A CA 1
ATOM 797 C C . LYS A 1 97 ? 12.198 -1.746 -16.081 1.00 92.38 97 LYS A C 1
ATOM 799 O O . LYS A 1 97 ? 12.583 -0.660 -15.653 1.00 92.38 97 LYS A O 1
ATOM 804 N N . ARG A 1 98 ? 10.921 -2.138 -16.036 1.00 93.62 98 ARG A N 1
ATOM 805 C CA . ARG A 1 98 ? 9.854 -1.480 -15.278 1.00 93.62 98 ARG A CA 1
ATOM 806 C C . ARG A 1 98 ? 9.302 -2.500 -14.278 1.00 93.62 98 ARG A C 1
ATOM 808 O O . ARG A 1 98 ? 8.552 -3.385 -14.684 1.00 93.62 98 ARG A O 1
ATOM 815 N N . PRO A 1 99 ? 9.715 -2.426 -13.002 1.00 94.38 99 PRO A N 1
ATOM 816 C CA . PRO A 1 99 ? 9.329 -3.425 -12.018 1.00 94.3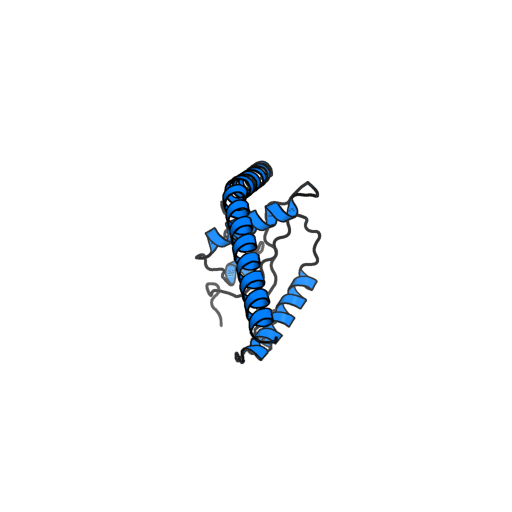8 99 PRO A CA 1
ATOM 817 C C . PRO A 1 99 ? 7.815 -3.515 -11.826 1.00 94.38 99 PRO A C 1
ATOM 819 O O . PRO A 1 99 ? 7.150 -2.484 -11.683 1.00 94.38 99 PRO A O 1
ATOM 822 N N . PHE A 1 100 ? 7.297 -4.744 -11.784 1.00 95.50 100 PHE A N 1
ATOM 823 C CA . PHE A 1 100 ? 5.871 -5.048 -11.594 1.00 95.50 100 PHE A CA 1
ATOM 824 C C . PHE A 1 100 ? 4.933 -4.316 -12.567 1.00 95.50 100 PHE A C 1
ATOM 826 O O . PHE A 1 100 ? 3.815 -3.939 -12.209 1.00 95.50 100 PHE A O 1
ATOM 833 N N . GLU A 1 101 ? 5.384 -4.066 -13.796 1.00 95.25 101 GLU A N 1
ATOM 834 C CA . GLU A 1 101 ? 4.582 -3.337 -14.771 1.00 95.25 101 GLU A CA 1
ATOM 835 C C . GLU A 1 101 ? 3.281 -4.072 -15.112 1.00 95.25 101 GLU A C 1
ATOM 837 O O . GLU A 1 101 ? 2.205 -3.513 -14.925 1.00 95.25 101 GLU A O 1
ATOM 842 N N . GLU A 1 102 ? 3.370 -5.322 -15.558 1.00 93.31 102 GLU A N 1
ATOM 843 C CA . GLU A 1 102 ? 2.194 -6.126 -15.910 1.00 93.31 102 GLU A CA 1
ATOM 844 C C . GLU A 1 102 ? 1.362 -6.468 -14.666 1.00 93.31 102 GLU A C 1
ATOM 846 O O . GLU A 1 102 ? 0.135 -6.410 -14.692 1.00 93.31 102 GLU A O 1
ATOM 851 N N . LEU A 1 103 ? 2.036 -6.769 -13.549 1.00 94.44 103 LEU A N 1
ATOM 852 C CA . LEU A 1 103 ? 1.388 -7.223 -12.319 1.00 94.44 103 LEU A CA 1
ATOM 853 C C . LEU A 1 103 ? 0.633 -6.113 -11.577 1.00 94.44 103 LEU A C 1
ATOM 855 O O . LEU A 1 103 ? -0.410 -6.373 -10.984 1.00 94.44 103 LEU A O 1
ATOM 859 N N . ILE A 1 104 ? 1.185 -4.898 -11.563 1.00 96.62 104 ILE A N 1
ATOM 860 C CA . ILE A 1 104 ? 0.630 -3.752 -10.835 1.00 96.62 104 ILE A CA 1
ATOM 861 C C . ILE A 1 104 ? 0.268 -2.653 -11.819 1.00 96.62 104 ILE A C 1
ATOM 863 O O . ILE A 1 104 ? -0.896 -2.297 -11.922 1.00 96.62 104 ILE A O 1
ATOM 867 N N . SER A 1 105 ? 1.238 -2.102 -12.548 1.00 96.44 105 SER A N 1
ATOM 868 C CA . SER A 1 105 ? 1.055 -0.818 -13.249 1.00 96.44 105 SER A CA 1
ATOM 869 C C . SER A 1 105 ? -0.023 -0.867 -14.342 1.00 96.44 105 SER A C 1
ATOM 871 O O . SER A 1 105 ? -0.700 0.128 -14.577 1.00 96.44 105 SER A O 1
ATOM 873 N N . GLN A 1 106 ? -0.181 -2.016 -15.000 1.00 96.12 106 GLN A N 1
ATOM 874 C CA . GLN A 1 106 ? -1.171 -2.264 -16.053 1.00 96.12 106 GLN A CA 1
ATOM 875 C C . GLN A 1 106 ? -2.376 -3.079 -15.555 1.00 96.12 106 GLN A C 1
ATOM 877 O O . GLN A 1 106 ? -3.265 -3.416 -16.337 1.00 96.12 106 GLN A O 1
ATOM 882 N N . SER A 1 107 ? -2.411 -3.409 -14.263 1.00 96.50 107 SER A N 1
ATOM 883 C CA . SER A 1 107 ? -3.493 -4.199 -13.682 1.00 96.50 107 SER A CA 1
ATOM 884 C C . SER A 1 107 ? -4.787 -3.380 -13.578 1.00 96.50 107 SER A C 1
ATOM 886 O O . SER A 1 107 ? -4.719 -2.182 -13.275 1.00 96.50 107 SER A O 1
ATOM 888 N N . PRO A 1 108 ? -5.970 -4.004 -13.739 1.00 96.50 108 PRO A N 1
ATOM 889 C CA . PRO A 1 108 ? -7.259 -3.349 -13.500 1.00 96.50 108 PRO A CA 1
ATOM 890 C C . PRO A 1 108 ? -7.339 -2.650 -12.134 1.00 96.50 108 PRO A C 1
ATOM 892 O O . PRO A 1 108 ? -7.974 -1.607 -11.971 1.00 96.50 108 PRO A O 1
ATOM 895 N N . GLU A 1 109 ? -6.656 -3.210 -11.137 1.00 96.81 109 GLU A N 1
ATOM 896 C CA . GLU A 1 109 ? -6.592 -2.707 -9.773 1.00 96.81 109 GLU A CA 1
ATOM 897 C C . GLU A 1 109 ? -5.901 -1.341 -9.667 1.00 96.81 109 GLU A C 1
ATOM 899 O O . GLU A 1 109 ? -6.228 -0.579 -8.753 1.00 96.81 109 GLU A O 1
ATOM 904 N N . PHE A 1 110 ? -4.997 -1.003 -10.591 1.00 97.50 110 PHE A N 1
ATOM 905 C CA . PHE A 1 110 ? -4.243 0.257 -10.615 1.00 97.50 110 PHE A CA 1
ATOM 906 C C . PHE A 1 110 ? -4.471 1.085 -11.888 1.00 97.50 110 PHE A C 1
ATOM 908 O O . PHE A 1 110 ? -3.866 2.140 -12.040 1.00 97.50 110 PHE A O 1
ATOM 915 N N . THR A 1 111 ? -5.388 0.690 -12.769 1.00 96.56 111 THR A N 1
ATOM 916 C CA . THR A 1 111 ? -5.859 1.530 -13.878 1.00 96.56 111 THR A CA 1
ATOM 917 C C . THR A 1 111 ? -7.114 2.296 -13.459 1.00 96.56 111 THR A C 1
ATOM 919 O O . THR A 1 111 ? -8.238 1.857 -13.698 1.00 96.56 111 THR A O 1
ATOM 922 N N . PHE A 1 112 ? -6.933 3.441 -12.801 1.00 96.75 112 PHE A N 1
ATOM 923 C CA . PHE A 1 112 ? -8.030 4.320 -12.385 1.00 96.75 112 PHE A CA 1
ATOM 924 C C . PHE A 1 112 ? -7.657 5.799 -12.528 1.00 96.75 112 PHE A C 1
ATOM 926 O O . PHE A 1 112 ? -6.480 6.154 -12.575 1.00 96.75 112 PHE A O 1
ATOM 933 N N . GLY A 1 113 ? -8.676 6.659 -12.600 1.00 95.69 113 GLY A N 1
ATOM 934 C CA . GLY A 1 113 ? -8.525 8.110 -12.734 1.00 95.69 113 GLY A CA 1
ATOM 935 C C . GLY A 1 113 ? -9.168 8.892 -11.589 1.00 95.69 113 GLY A C 1
ATOM 936 O O . GLY A 1 113 ? -9.724 8.319 -10.652 1.00 95.69 113 GLY A O 1
ATOM 937 N N . SER A 1 114 ? -9.132 10.221 -11.683 1.00 94.62 114 SER A N 1
ATOM 938 C CA . SER A 1 114 ? -9.651 11.132 -10.650 1.00 94.62 114 SER A CA 1
ATOM 939 C C . SER A 1 114 ? -11.156 10.980 -10.383 1.00 94.62 114 SER A C 1
ATOM 941 O O . SER A 1 114 ? -11.608 11.224 -9.261 1.00 94.62 114 SER A O 1
ATOM 943 N N . ASP A 1 115 ? -11.934 10.516 -11.365 1.00 96.69 115 ASP A N 1
ATOM 944 C CA . ASP A 1 115 ? -13.360 10.214 -11.186 1.00 96.69 115 ASP A CA 1
ATOM 945 C C . ASP A 1 115 ? -13.580 9.041 -10.221 1.00 96.69 115 ASP A C 1
ATOM 947 O O . ASP A 1 115 ? -14.485 9.080 -9.386 1.00 96.69 115 ASP A O 1
ATOM 951 N N . ASP A 1 116 ? -12.715 8.023 -10.280 1.00 97.38 116 ASP A N 1
ATOM 952 C CA . ASP A 1 116 ? -12.720 6.879 -9.360 1.00 97.38 116 ASP A CA 1
ATOM 953 C C . ASP A 1 116 ? -12.451 7.338 -7.926 1.00 97.38 116 ASP A C 1
ATOM 955 O O . ASP A 1 116 ? -13.168 6.973 -6.998 1.00 97.38 116 ASP A O 1
ATOM 959 N N . ILE A 1 117 ? -11.466 8.221 -7.765 1.00 98.06 117 ILE A N 1
ATOM 960 C CA . ILE A 1 117 ? -11.083 8.810 -6.480 1.00 98.06 117 ILE A CA 1
ATOM 961 C C . ILE A 1 117 ? -12.197 9.690 -5.918 1.00 98.06 117 ILE A C 1
ATOM 963 O O . ILE A 1 117 ? -12.521 9.608 -4.733 1.00 98.06 117 ILE A O 1
ATOM 967 N N . THR A 1 118 ? -12.835 10.497 -6.763 1.00 97.50 118 THR A N 1
ATOM 968 C CA . THR A 1 118 ? -13.967 11.336 -6.357 1.00 97.50 118 THR A CA 1
ATOM 969 C C . THR A 1 118 ? -15.161 10.490 -5.937 1.00 97.50 118 THR A C 1
ATOM 971 O O . THR A 1 118 ? -15.783 10.773 -4.907 1.00 97.50 118 THR A O 1
ATOM 974 N N . ARG A 1 119 ? -15.450 9.419 -6.682 1.00 98.06 119 ARG A N 1
ATOM 975 C CA . ARG A 1 119 ? -16.486 8.454 -6.317 1.00 98.06 119 ARG A CA 1
ATOM 976 C C . ARG A 1 119 ? -16.161 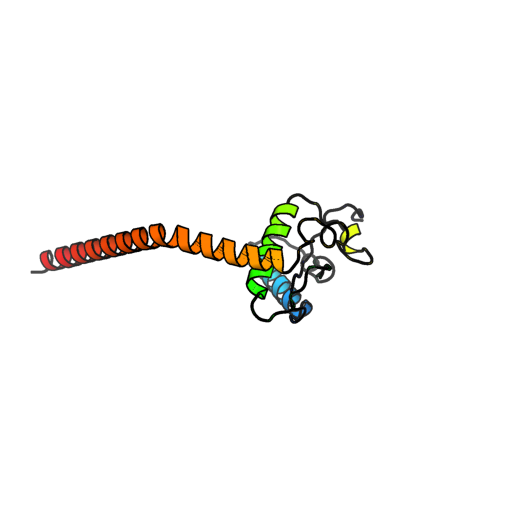7.781 -4.985 1.00 98.06 119 ARG A C 1
ATOM 978 O O . ARG A 1 119 ? -16.999 7.819 -4.089 1.00 98.06 119 ARG A O 1
ATOM 985 N N . LEU A 1 120 ? -14.939 7.273 -4.812 1.00 97.81 120 LEU A N 1
ATOM 986 C CA . LEU A 1 120 ? -14.492 6.632 -3.574 1.00 97.81 120 LEU A CA 1
ATOM 987 C C . LEU A 1 120 ? -14.602 7.578 -2.371 1.00 97.81 120 LEU A C 1
ATOM 989 O O . LEU A 1 120 ? -15.087 7.181 -1.315 1.00 97.81 120 LEU A O 1
ATOM 993 N N . ARG A 1 121 ? -14.212 8.851 -2.521 1.00 97.62 121 ARG A N 1
ATOM 994 C CA . ARG A 1 121 ? -14.362 9.871 -1.469 1.00 97.62 121 ARG A CA 1
ATOM 995 C C . ARG A 1 121 ? -15.822 10.015 -1.035 1.00 97.62 121 ARG A C 1
ATOM 997 O O . ARG A 1 121 ? -16.108 10.021 0.162 1.00 97.62 121 ARG A O 1
ATOM 1004 N N . LYS A 1 122 ? -16.742 10.094 -2.002 1.00 98.19 122 LYS A N 1
ATOM 1005 C CA . LYS A 1 122 ? -18.185 10.199 -1.746 1.00 98.19 122 LYS A CA 1
ATOM 1006 C C . LYS A 1 122 ? -18.746 8.930 -1.102 1.00 98.19 122 LYS A C 1
ATOM 1008 O O . LYS A 1 122 ? -19.538 9.017 -0.170 1.00 98.19 122 LYS A O 1
ATOM 1013 N N . GLU A 1 123 ? -18.326 7.756 -1.561 1.00 97.69 123 GLU A N 1
ATOM 1014 C CA . GLU A 1 123 ? -18.741 6.473 -0.987 1.00 97.69 123 GLU A CA 1
ATOM 1015 C C . GLU A 1 123 ? -18.269 6.321 0.463 1.00 97.69 123 GLU A C 1
ATOM 1017 O O . GLU A 1 123 ? -19.064 5.944 1.323 1.00 97.69 123 GLU A O 1
ATOM 1022 N N . MET A 1 124 ? -17.020 6.694 0.768 1.00 97.06 124 MET A N 1
ATOM 1023 C CA . MET A 1 124 ? -16.511 6.714 2.144 1.00 97.06 124 MET A CA 1
ATOM 1024 C C . MET A 1 124 ? -17.294 7.691 3.023 1.00 97.06 124 MET A C 1
ATOM 1026 O O . MET A 1 124 ? -17.634 7.348 4.153 1.00 97.06 124 MET A O 1
ATOM 1030 N N . GLN A 1 125 ? -17.625 8.880 2.509 1.00 96.69 125 GLN A N 1
ATOM 1031 C CA . GLN A 1 125 ? -18.462 9.841 3.228 1.00 96.69 125 GLN A CA 1
ATOM 1032 C C . GLN A 1 125 ? -19.836 9.246 3.552 1.00 96.69 125 GLN A C 1
ATOM 1034 O O . GLN A 1 125 ? -20.251 9.270 4.708 1.00 96.69 125 GLN A O 1
ATOM 1039 N N . ASN A 1 126 ? -20.508 8.657 2.561 1.00 97.31 126 ASN A N 1
ATOM 1040 C CA . ASN A 1 126 ? -21.813 8.026 2.750 1.00 97.31 126 ASN A CA 1
ATOM 1041 C C . ASN A 1 126 ? -21.744 6.880 3.765 1.00 97.31 126 ASN A C 1
ATOM 1043 O O . ASN A 1 126 ? -22.593 6.785 4.647 1.00 97.31 126 ASN A O 1
ATOM 1047 N N . LEU A 1 127 ? -20.718 6.028 3.671 1.00 96.38 127 LEU A N 1
ATOM 1048 C CA . LEU A 1 127 ? -20.513 4.922 4.602 1.00 96.38 127 LEU A CA 1
ATOM 1049 C C . LEU A 1 127 ? -20.345 5.430 6.038 1.00 96.38 127 LEU A C 1
ATOM 1051 O O . LEU A 1 127 ? -21.010 4.933 6.944 1.00 96.38 127 LEU A O 1
ATOM 1055 N N . VAL A 1 128 ? -19.494 6.437 6.247 1.00 96.50 128 VAL A N 1
ATOM 1056 C CA . VAL A 1 128 ? -19.284 7.037 7.571 1.00 96.50 128 VAL A CA 1
ATOM 1057 C C . VAL A 1 128 ? -20.574 7.662 8.089 1.00 96.50 128 VAL A C 1
ATOM 1059 O O . VAL A 1 128 ? -20.923 7.428 9.244 1.00 96.50 128 VAL A O 1
ATOM 1062 N N . SER A 1 129 ? -21.309 8.409 7.262 1.00 96.12 129 SER A N 1
ATOM 1063 C CA . SER A 1 129 ? -22.589 9.011 7.651 1.00 96.12 129 SER A CA 1
ATOM 1064 C C . SER A 1 129 ? -23.608 7.955 8.078 1.00 96.12 129 SER A C 1
ATOM 1066 O O . SER A 1 129 ? -24.180 8.072 9.158 1.00 96.12 129 SER A O 1
ATOM 1068 N N . ASN A 1 130 ? -23.764 6.887 7.295 1.00 95.44 130 ASN A N 1
ATOM 1069 C CA . ASN A 1 130 ? -24.711 5.813 7.591 1.00 95.44 130 ASN A CA 1
ATOM 1070 C C . ASN A 1 130 ? -24.335 5.042 8.867 1.00 95.44 130 ASN A C 1
ATOM 1072 O O . ASN A 1 130 ? -25.201 4.684 9.657 1.00 95.44 130 ASN A O 1
ATOM 1076 N N . LEU A 1 131 ? -23.040 4.805 9.105 1.00 96.38 131 LEU A N 1
ATOM 1077 C CA . LEU A 1 131 ? -22.570 4.126 10.319 1.00 96.38 131 LEU A CA 1
ATOM 1078 C C . LEU A 1 131 ? -22.592 5.032 11.560 1.00 96.38 131 LEU A C 1
ATOM 1080 O O . LEU A 1 131 ? -22.603 4.531 12.688 1.00 96.38 131 LEU A O 1
ATOM 1084 N N . SER A 1 132 ? -22.586 6.355 11.372 1.00 96.06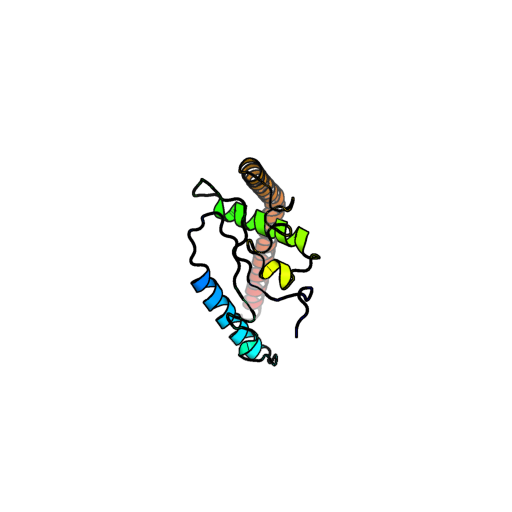 132 SER A N 1
ATOM 1085 C CA . SER A 1 132 ? -22.507 7.321 12.470 1.00 96.06 132 SER A CA 1
ATOM 1086 C C . SER A 1 132 ? -23.734 7.272 13.370 1.00 96.06 132 SER A C 1
ATOM 1088 O O . SER A 1 132 ? -23.576 7.370 14.582 1.00 96.06 132 SER A O 1
ATOM 1090 N N . GLU A 1 133 ? -24.931 7.082 12.814 1.00 91.69 133 GLU A N 1
ATOM 1091 C CA . GLU A 1 133 ? -26.175 7.038 13.591 1.00 91.69 133 GLU A CA 1
ATOM 1092 C C . GLU A 1 133 ? -26.126 5.922 14.645 1.00 91.69 133 GLU A C 1
ATOM 1094 O O . GLU A 1 133 ? -26.125 6.193 15.850 1.00 91.69 133 GLU A O 1
ATOM 1099 N N . SER A 1 134 ? -25.921 4.675 14.208 1.00 93.81 134 SER A N 1
ATOM 1100 C CA . SER A 1 134 ? -25.817 3.526 15.116 1.00 93.81 134 SER A CA 1
ATOM 1101 C C . SER A 1 134 ? -24.624 3.633 16.073 1.00 93.81 134 SER A C 1
ATOM 1103 O O . SER A 1 134 ? -24.700 3.203 17.228 1.00 93.81 134 SER A O 1
ATOM 1105 N N . TYR A 1 135 ? -23.506 4.214 15.623 1.00 95.12 135 TYR A N 1
ATOM 1106 C CA . TYR A 1 135 ? -22.338 4.425 16.477 1.00 95.12 135 TYR A CA 1
ATOM 1107 C C . TYR A 1 135 ? -22.616 5.433 17.601 1.00 95.12 135 TYR A C 1
ATOM 1109 O O . TYR A 1 135 ? -22.257 5.183 18.756 1.00 95.12 135 TYR A O 1
ATOM 1117 N N . ILE A 1 136 ? -23.261 6.561 17.288 1.00 95.56 136 ILE A N 1
ATOM 1118 C CA . ILE A 1 136 ? -23.582 7.620 18.252 1.00 95.56 136 ILE A CA 1
ATOM 1119 C C . ILE A 1 136 ? -24.537 7.086 19.318 1.00 95.56 136 ILE A C 1
ATOM 1121 O O . ILE A 1 136 ? -24.287 7.282 20.511 1.00 95.56 136 ILE A O 1
ATOM 1125 N N . GLU A 1 137 ? -25.582 6.365 18.911 1.00 94.81 137 GLU A N 1
ATOM 1126 C CA . GLU A 1 137 ? -26.535 5.746 19.834 1.00 94.81 137 GLU A CA 1
ATOM 1127 C C . GLU A 1 137 ? -25.846 4.772 20.792 1.00 94.81 137 GLU A C 1
ATOM 1129 O O . GLU A 1 137 ? -25.985 4.883 22.018 1.00 94.81 137 GLU A O 1
ATOM 1134 N N . LYS A 1 138 ? -25.035 3.857 20.248 1.00 95.62 138 LYS A N 1
ATOM 1135 C CA . LYS A 1 138 ? -24.289 2.883 21.048 1.00 95.62 138 LYS A CA 1
ATOM 1136 C C . LYS A 1 138 ? -23.310 3.571 22.000 1.00 95.62 138 LYS A C 1
ATOM 1138 O O . LYS A 1 138 ? -23.278 3.241 23.185 1.00 95.62 138 LYS A O 1
ATOM 1143 N N . SER A 1 139 ? -22.564 4.571 21.528 1.00 95.31 139 SER A N 1
ATOM 1144 C CA . SER A 1 139 ? -21.628 5.330 22.365 1.00 95.31 139 SER A CA 1
ATOM 1145 C C . SER A 1 139 ? -22.352 6.077 23.492 1.00 95.31 139 SER A C 1
ATOM 1147 O O . SER A 1 139 ? -21.882 6.093 24.633 1.00 95.31 139 SER A O 1
ATOM 1149 N N . ALA A 1 140 ? -23.523 6.662 23.221 1.00 95.69 140 ALA A N 1
ATOM 1150 C CA . ALA A 1 140 ? -24.335 7.330 24.236 1.00 95.69 140 ALA A CA 1
ATOM 1151 C C . ALA A 1 140 ? -24.842 6.342 25.299 1.00 95.69 140 ALA A C 1
ATOM 1153 O O . ALA A 1 140 ? -24.778 6.637 26.499 1.00 95.69 140 ALA A O 1
ATOM 1154 N N . LEU A 1 141 ? -25.297 5.158 24.880 1.00 95.56 141 LEU A N 1
ATOM 1155 C CA . LEU A 1 141 ? -25.712 4.093 25.789 1.00 95.56 141 LEU A CA 1
ATOM 1156 C C . LEU A 1 141 ? -24.546 3.617 26.667 1.00 95.56 141 LEU A C 1
ATOM 1158 O O . LEU A 1 141 ? -24.686 3.566 27.891 1.00 95.56 141 LEU A O 1
ATOM 1162 N N . GLU A 1 142 ? -23.380 3.347 26.079 1.00 95.75 142 GLU A N 1
ATOM 1163 C CA . GLU A 1 142 ? -22.176 2.932 26.809 1.00 95.75 142 GLU A CA 1
ATOM 1164 C C . GLU A 1 142 ? -21.749 3.974 27.853 1.00 95.75 142 GLU A C 1
ATOM 1166 O O . GLU A 1 142 ? -21.434 3.622 28.994 1.00 95.75 142 GLU A O 1
ATOM 1171 N N . ARG A 1 143 ? -21.804 5.271 27.516 1.00 95.25 143 ARG A N 1
ATOM 1172 C CA . ARG A 1 143 ? -21.532 6.358 28.474 1.00 95.25 143 ARG A CA 1
ATOM 1173 C C . ARG A 1 143 ? -22.538 6.374 29.626 1.00 95.25 143 ARG A C 1
ATOM 1175 O O . ARG A 1 143 ? -22.129 6.515 30.779 1.00 95.25 143 ARG A O 1
ATOM 1182 N N . ARG A 1 144 ? -23.837 6.197 29.346 1.00 95.44 144 ARG A N 1
ATOM 1183 C CA . ARG A 1 144 ? -24.890 6.128 30.381 1.00 95.44 144 ARG A CA 1
ATOM 1184 C C . ARG A 1 144 ? -24.686 4.933 31.310 1.00 95.44 144 ARG A C 1
ATOM 1186 O O . ARG A 1 144 ? -24.800 5.090 32.524 1.00 95.44 144 ARG A O 1
ATOM 1193 N N . ILE A 1 145 ? -24.345 3.765 30.762 1.00 95.69 145 ILE A N 1
ATOM 1194 C CA . ILE A 1 145 ? -24.040 2.559 31.545 1.00 95.69 145 ILE A CA 1
ATOM 1195 C C . ILE A 1 145 ? -22.828 2.808 32.448 1.00 95.69 145 ILE A C 1
ATOM 1197 O O . ILE A 1 145 ? -22.911 2.575 33.653 1.00 95.69 145 ILE A O 1
ATOM 1201 N N . ARG A 1 146 ? -21.726 3.350 31.907 1.00 94.75 146 ARG A N 1
ATOM 1202 C CA . ARG A 1 146 ? -20.523 3.672 32.696 1.00 94.75 146 ARG A CA 1
ATOM 1203 C C . ARG A 1 146 ? -20.818 4.659 33.827 1.00 94.75 146 ARG A C 1
ATOM 1205 O O . ARG A 1 146 ? -20.344 4.443 34.941 1.00 94.75 146 ARG A O 1
ATOM 1212 N N . LYS A 1 147 ? -21.627 5.696 33.571 1.00 94.56 147 LYS A N 1
ATOM 1213 C CA . LYS A 1 147 ? -22.033 6.676 34.592 1.00 94.56 147 LYS A CA 1
ATOM 1214 C C . LYS A 1 147 ? -22.830 6.016 35.723 1.00 94.56 147 LYS A C 1
ATOM 1216 O O . LYS A 1 147 ? -22.435 6.141 36.878 1.00 94.56 147 LYS A O 1
ATOM 1221 N N . LYS A 1 148 ? -23.858 5.223 35.393 1.00 93.00 148 LYS A N 1
ATOM 1222 C CA . LYS A 1 148 ? -24.662 4.487 36.388 1.00 93.00 148 LYS A CA 1
ATOM 1223 C C . LYS A 1 148 ? -23.824 3.505 37.213 1.00 93.00 148 LYS A C 1
ATOM 1225 O O . LYS A 1 148 ? -24.039 3.368 38.414 1.00 93.00 148 LYS A O 1
ATOM 1230 N N . SER A 1 149 ? -22.866 2.819 36.588 1.00 91.50 149 SER A N 1
ATOM 1231 C CA . SER A 1 149 ? -21.957 1.905 37.291 1.00 91.50 149 SER A CA 1
ATOM 1232 C C . SER A 1 149 ? -21.027 2.634 38.261 1.00 91.50 149 SER A C 1
ATOM 1234 O O . SER A 1 149 ? -20.739 2.100 39.330 1.00 91.50 149 SER A O 1
ATOM 1236 N N . LYS A 1 150 ? -20.574 3.846 37.918 1.00 90.50 150 LYS A N 1
ATOM 1237 C CA . LYS A 1 150 ? -19.763 4.682 38.812 1.00 90.50 150 LYS A CA 1
ATOM 1238 C C . LYS A 1 150 ? -20.587 5.187 40.002 1.00 90.50 150 LYS A C 1
ATOM 1240 O O . LYS A 1 150 ? -20.192 4.964 41.137 1.00 90.50 150 LYS A O 1
ATOM 1245 N N . GLU A 1 151 ? -21.780 5.727 39.752 1.00 89.44 151 GLU A N 1
ATOM 1246 C CA . GLU A 1 151 ? -22.696 6.207 40.802 1.00 89.44 151 GLU A CA 1
ATOM 1247 C C . GLU A 1 151 ? -23.094 5.098 41.791 1.00 89.44 151 GLU A C 1
ATOM 1249 O O . GLU A 1 151 ? -23.137 5.327 42.998 1.00 89.44 151 GLU A O 1
ATOM 1254 N N . LYS A 1 152 ? -23.329 3.867 41.307 1.00 86.31 152 LYS A N 1
ATOM 1255 C CA . LYS A 1 152 ? -23.587 2.711 42.183 1.00 86.31 152 LYS A CA 1
ATOM 1256 C C . LYS A 1 152 ? -22.395 2.361 43.074 1.00 86.31 152 LYS A C 1
ATOM 1258 O O . LYS A 1 152 ? -22.610 2.035 44.238 1.00 86.31 152 LYS A O 1
ATOM 1263 N N . LYS A 1 153 ? -21.167 2.406 42.544 1.00 83.25 153 LYS A N 1
ATOM 1264 C CA . LYS A 1 153 ? -19.947 2.138 43.323 1.00 83.25 153 LYS A CA 1
ATOM 1265 C C . LYS A 1 153 ? -19.723 3.209 44.389 1.00 83.25 153 LYS A C 1
ATOM 1267 O O . LYS A 1 153 ? -19.495 2.861 45.542 1.00 83.25 153 LYS A O 1
ATOM 1272 N N . ASP A 1 154 ? -19.869 4.479 44.024 1.00 81.12 154 ASP A N 1
ATOM 1273 C CA . ASP A 1 154 ? -19.680 5.609 44.941 1.00 81.12 154 ASP A CA 1
ATOM 1274 C C . ASP A 1 154 ? -20.748 5.596 46.055 1.00 81.12 154 ASP A C 1
ATOM 1276 O O . ASP A 1 154 ? -20.432 5.738 47.236 1.00 81.12 154 ASP A O 1
ATOM 1280 N N . GLY A 1 155 ? -22.008 5.304 45.707 1.00 74.31 155 GLY A N 1
ATOM 1281 C CA . GLY A 1 155 ? -23.101 5.154 46.673 1.00 74.31 155 GLY A CA 1
ATOM 1282 C C . GLY A 1 155 ? -22.999 3.916 47.576 1.00 74.31 155 GLY A C 1
ATOM 1283 O O . GLY A 1 155 ? -23.518 3.940 48.690 1.00 74.31 155 GLY A O 1
ATOM 1284 N N . GLN A 1 156 ? -22.337 2.838 47.139 1.00 71.69 156 GLN A N 1
ATOM 1285 C CA . GLN A 1 156 ? -22.009 1.695 48.005 1.00 71.69 156 GLN A CA 1
ATOM 1286 C C . GLN A 1 156 ? -20.858 2.017 48.962 1.00 71.69 156 GLN A C 1
ATOM 1288 O O . GLN A 1 156 ? -20.925 1.625 50.123 1.00 71.69 156 GLN A O 1
ATOM 1293 N N . MET A 1 157 ? -19.844 2.763 48.512 1.00 66.00 157 MET A N 1
ATOM 1294 C CA . MET A 1 157 ? -18.717 3.179 49.355 1.00 66.00 157 MET A CA 1
ATOM 1295 C C . MET A 1 157 ? -19.160 4.112 50.495 1.00 66.00 157 MET A C 1
ATOM 1297 O O . MET A 1 157 ? -18.752 3.918 51.635 1.00 66.00 157 MET A O 1
ATOM 1301 N N . LEU A 1 158 ? -20.068 5.055 50.214 1.00 65.56 158 LEU A N 1
ATOM 1302 C CA . LEU A 1 158 ? -20.660 5.955 51.218 1.00 65.56 158 LEU A CA 1
ATOM 1303 C C . LEU A 1 158 ? -21.523 5.234 52.269 1.00 65.56 158 LEU A C 1
ATOM 1305 O O . LEU A 1 158 ? -21.712 5.755 53.359 1.00 65.56 158 LEU A O 1
ATOM 1309 N N . LYS A 1 159 ? -22.054 4.042 51.965 1.00 65.94 159 LYS A N 1
ATOM 1310 C CA . LYS A 1 159 ? -22.832 3.232 52.923 1.00 65.94 159 LYS A CA 1
ATOM 1311 C C . LYS A 1 159 ? -21.969 2.323 53.802 1.00 65.94 159 LYS A C 1
ATOM 1313 O O . LYS A 1 159 ? -22.479 1.787 54.779 1.00 65.94 159 LYS A O 1
ATOM 1318 N N . LEU A 1 160 ? -20.704 2.116 53.437 1.00 59.41 160 LEU A N 1
ATOM 1319 C CA . LEU A 1 160 ? -19.758 1.253 54.153 1.00 59.41 160 LEU A CA 1
ATOM 1320 C C . LEU A 1 160 ? -18.835 2.031 55.107 1.00 59.41 160 LEU A C 1
ATOM 1322 O O . LEU A 1 160 ? -18.194 1.402 55.940 1.00 59.41 160 LEU A O 1
ATOM 1326 N N . ASN A 1 161 ? -18.818 3.365 55.026 1.00 53.00 161 ASN A N 1
ATOM 1327 C CA . ASN A 1 161 ? -18.129 4.259 55.962 1.00 53.00 161 ASN A CA 1
ATOM 1328 C C . ASN A 1 161 ? -19.139 5.264 56.559 1.00 53.00 161 ASN A C 1
ATOM 1330 O O . ASN A 1 161 ? -19.325 6.326 55.961 1.00 53.00 161 ASN A O 1
ATOM 1334 N N . PRO A 1 162 ? -19.831 4.924 57.665 1.00 53.72 162 PRO A N 1
ATOM 1335 C CA . PRO A 1 162 ? -20.627 5.874 58.446 1.00 53.72 162 PRO A CA 1
ATOM 1336 C C . PRO A 1 162 ? -19.772 6.956 59.113 1.00 53.72 162 PRO A C 1
ATOM 1338 O O . PRO A 1 162 ? -18.619 6.646 59.492 1.00 53.72 162 PRO A O 1
#

Foldseek 3Di:
DDDQFDFAAEAEDDFLAVPDDQVVVLVVVLVVVVVVCVVVVPDDDNCCSDCVRYPYAYAAAHHDPDDPLRVLVVVLVVVLCVVLVPPGQGNNQCPDPGRCCVPAVVDPSRPDDPVVSVVSVVVVVVVCVVVVVVVVVVVVVVVVVVVVVVVVVVVVVVVVPD